Protein AF-A0A7J7MC96-F1 (afdb_monomer_lite)

Secondary structure (DSSP, 8-state):
--------------GGGS-EEEEEEEE----TTS-----SS-SSS-PEEEESSHHHHHHTSS--S--SEEEEEEEEEE--SEEEGGGGGGGTSS----SEEE-STTEEEES-GGGEEEEEEEEEE-

pLDDT: mean 70.13, std 19.98, range [29.16, 95.31]

Organism: NCBI:txid39325

Sequence (126 aa):
MVKIKAVKEDNVRCIADGNEMMRFHCVGPTVYDVGGECTFFPVKDSAICTFSGSGGAHESCGGGGGKGRRAMLVCRVIAGSVCKRVGLDSFLEGRVGFDSVSGENGELLVFYSRAVLPCFLIIYRL

Radius of gyration: 15.76 Å; chains: 1; bounding box: 38×38×42 Å

Foldseek 3Di:
DDDQDFDPDPPDLDVVVVQKDWWKAFQAPDPPPDDDDSPVDDDDFFWGKTFNDPVVNVVVRPDPPDWDKGKMFTWTASQAAEAEPVPVVVSVPDDDGGQWYQDPNRMITGRDPVRTGTDDMDIDTD

Structure (mmCIF, N/CA/C/O backbone):
data_AF-A0A7J7MC96-F1
#
_entry.id   AF-A0A7J7MC96-F1
#
loop_
_atom_site.group_PDB
_atom_site.id
_atom_site.type_symbol
_atom_site.label_atom_id
_atom_site.label_alt_id
_atom_site.label_comp_id
_atom_site.label_asym_id
_atom_site.label_entity_id
_atom_site.label_seq_id
_atom_site.pdbx_PDB_ins_code
_atom_site.Cartn_x
_atom_site.Cartn_y
_atom_site.Cartn_z
_atom_site.occupancy
_atom_site.B_iso_or_equiv
_atom_site.auth_seq_id
_atom_site.auth_comp_id
_atom_site.auth_asym_id
_atom_site.auth_atom_id
_atom_site.pdbx_PDB_model_num
ATOM 1 N N . MET A 1 1 ? 7.272 -10.470 22.699 1.00 29.16 1 MET A N 1
ATOM 2 C CA . MET A 1 1 ? 6.272 -10.683 21.629 1.00 29.16 1 MET A CA 1
ATOM 3 C C . MET A 1 1 ? 5.021 -9.894 22.006 1.00 29.16 1 MET A C 1
ATOM 5 O O . MET A 1 1 ? 4.249 -10.353 22.836 1.00 29.16 1 MET A O 1
ATOM 9 N N . VAL A 1 2 ? 4.898 -8.652 21.526 1.00 32.69 2 VAL A N 1
ATOM 10 C CA . VAL A 1 2 ? 3.803 -7.735 21.904 1.00 32.69 2 VAL A CA 1
ATOM 11 C C . VAL A 1 2 ? 2.570 -8.086 21.068 1.00 32.69 2 VAL A C 1
ATOM 13 O O . VAL A 1 2 ? 2.605 -7.994 19.844 1.00 32.69 2 VAL A O 1
ATOM 16 N N . LYS A 1 3 ? 1.495 -8.536 21.723 1.00 34.19 3 LYS A N 1
ATOM 17 C CA . LYS A 1 3 ? 0.216 -8.865 21.081 1.00 34.19 3 LYS A CA 1
ATOM 18 C C . LYS A 1 3 ? -0.644 -7.600 21.054 1.00 34.19 3 LYS A C 1
ATOM 20 O O . LYS A 1 3 ? -1.329 -7.288 22.021 1.00 34.19 3 LYS A O 1
ATOM 25 N N . ILE A 1 4 ? -0.567 -6.855 19.956 1.00 47.91 4 ILE A N 1
ATOM 26 C CA . ILE A 1 4 ? -1.461 -5.723 19.685 1.00 47.91 4 ILE A CA 1
ATOM 27 C C . ILE A 1 4 ? -2.835 -6.314 19.358 1.00 47.91 4 ILE A C 1
ATOM 29 O O . ILE A 1 4 ? -2.983 -7.061 18.393 1.00 47.91 4 ILE A O 1
ATOM 33 N N . LYS A 1 5 ? -3.829 -6.038 20.205 1.00 39.72 5 LYS A N 1
ATOM 34 C CA . LYS A 1 5 ? -5.203 -6.512 20.027 1.00 39.72 5 LYS A CA 1
ATOM 35 C C . LYS A 1 5 ? -5.980 -5.422 19.288 1.00 39.72 5 LYS A C 1
ATOM 37 O O . LYS A 1 5 ? -6.171 -4.342 19.835 1.00 39.72 5 LYS A O 1
ATOM 42 N N . ALA A 1 6 ? -6.399 -5.690 18.052 1.00 49.50 6 ALA A N 1
ATOM 43 C CA . ALA A 1 6 ? -7.288 -4.788 17.327 1.00 49.50 6 ALA A CA 1
ATOM 44 C C . ALA A 1 6 ? -8.645 -4.749 18.048 1.00 49.50 6 ALA A C 1
ATOM 46 O O . ALA A 1 6 ? -9.305 -5.781 18.198 1.00 49.50 6 ALA A O 1
ATOM 47 N N . VAL A 1 7 ? -9.039 -3.576 18.542 1.00 47.00 7 VAL A N 1
ATOM 48 C CA . VAL A 1 7 ? -10.382 -3.348 19.083 1.00 47.00 7 VAL A CA 1
ATOM 49 C C . VAL A 1 7 ? -11.309 -3.114 17.896 1.00 47.00 7 VAL A C 1
ATOM 51 O O . VAL A 1 7 ? -11.023 -2.291 17.030 1.00 47.00 7 VAL A O 1
ATOM 54 N N . LYS A 1 8 ? -12.393 -3.888 17.824 1.00 41.72 8 LYS 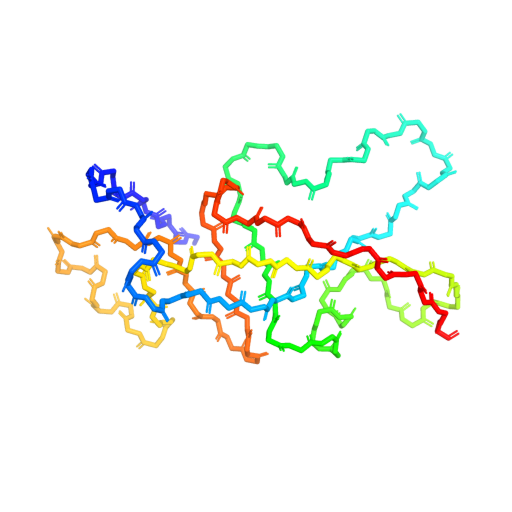A N 1
ATOM 55 C CA . LYS A 1 8 ? -13.417 -3.763 16.787 1.00 41.72 8 LYS A CA 1
ATOM 56 C C . LYS A 1 8 ? -14.354 -2.624 17.186 1.00 41.72 8 LYS A C 1
ATOM 58 O O . LYS A 1 8 ? -15.349 -2.854 17.861 1.00 41.72 8 LYS A O 1
ATOM 63 N N . GLU A 1 9 ? -13.973 -1.402 16.847 1.00 49.31 9 GLU A N 1
ATOM 64 C CA . GLU A 1 9 ? -14.856 -0.241 16.928 1.00 49.31 9 GLU A CA 1
ATOM 65 C C . GLU A 1 9 ? -15.555 -0.102 15.569 1.00 49.31 9 GLU A C 1
ATOM 67 O O . GLU A 1 9 ? -14.887 -0.122 14.534 1.00 49.31 9 GLU A O 1
ATOM 72 N N . ASP A 1 10 ? -16.890 -0.015 15.552 1.00 45.62 10 ASP A N 1
ATOM 73 C CA . ASP A 1 10 ? -17.731 0.036 14.339 1.00 45.62 10 ASP A CA 1
ATOM 74 C C . ASP A 1 10 ? -17.623 1.382 13.583 1.00 45.62 10 ASP A C 1
ATOM 76 O O . ASP A 1 10 ? -18.582 1.866 12.981 1.00 45.62 10 ASP A O 1
ATOM 80 N N . ASN A 1 11 ? -16.440 2.000 13.577 1.00 50.88 11 ASN A N 1
ATOM 81 C CA . ASN A 1 11 ? -16.136 3.114 12.693 1.00 50.88 11 ASN A CA 1
ATOM 82 C C . ASN A 1 11 ? -15.919 2.552 11.287 1.00 50.88 11 ASN A C 1
ATOM 84 O O . ASN A 1 11 ? -14.845 2.061 10.931 1.00 50.88 11 ASN A O 1
ATOM 88 N N . VAL A 1 12 ? -16.983 2.573 10.484 1.00 51.84 12 VAL A N 1
ATOM 89 C CA . VAL A 1 12 ? -16.905 2.261 9.057 1.00 51.84 12 VAL A CA 1
ATOM 90 C C . VAL A 1 12 ? -15.871 3.201 8.445 1.00 51.84 12 VAL A C 1
ATOM 92 O O . VAL A 1 12 ? -16.061 4.412 8.449 1.00 51.84 12 VAL A O 1
ATOM 95 N N . ARG A 1 13 ? -14.762 2.646 7.946 1.00 56.59 13 ARG A N 1
ATOM 96 C CA . ARG A 1 13 ? -13.703 3.417 7.288 1.00 56.59 13 ARG A CA 1
ATOM 97 C C . ARG A 1 1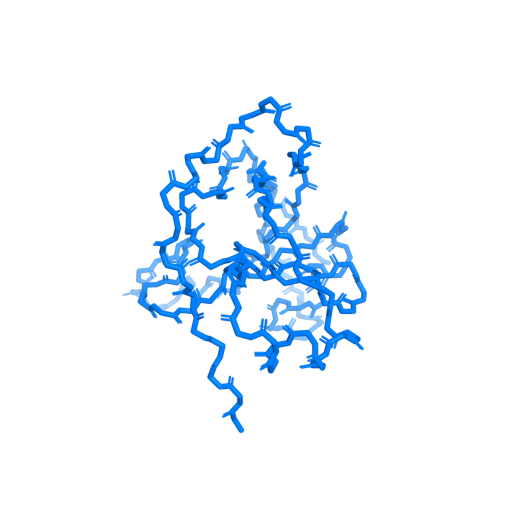3 ? -14.295 4.199 6.124 1.00 56.59 13 ARG A C 1
ATOM 99 O O . ARG A 1 13 ? -14.662 3.603 5.109 1.00 56.59 13 ARG A O 1
ATOM 106 N N . CYS A 1 14 ? -14.400 5.509 6.274 1.00 51.72 14 CYS A N 1
ATOM 107 C CA . CYS A 1 14 ? -14.961 6.370 5.251 1.00 51.72 14 CYS A CA 1
ATOM 108 C C . CYS A 1 14 ? -13.828 6.992 4.435 1.00 51.72 14 CYS A C 1
ATOM 110 O O . CYS A 1 14 ? -12.899 7.578 4.976 1.00 51.72 14 CYS A O 1
ATOM 112 N N . ILE A 1 15 ? -13.951 6.924 3.107 1.00 53.12 15 ILE A N 1
ATOM 113 C CA . ILE A 1 15 ? -13.082 7.616 2.131 1.00 53.12 15 ILE A CA 1
ATOM 114 C C . ILE A 1 15 ? -12.962 9.120 2.462 1.00 53.12 15 ILE A C 1
ATOM 116 O O . ILE A 1 15 ? -11.945 9.753 2.189 1.00 53.12 15 ILE A O 1
ATOM 120 N N . ALA A 1 16 ? -14.005 9.682 3.082 1.00 53.59 16 ALA A N 1
ATOM 121 C CA . ALA A 1 16 ? -14.090 11.079 3.495 1.00 53.59 16 ALA A CA 1
ATOM 122 C C . ALA A 1 16 ? -13.058 11.492 4.561 1.00 53.59 16 ALA A C 1
ATOM 124 O O . ALA A 1 16 ? -12.787 12.684 4.683 1.00 53.59 16 ALA A O 1
ATOM 125 N N . ASP A 1 17 ? -12.446 10.544 5.280 1.00 60.66 17 ASP A N 1
ATOM 126 C CA . ASP A 1 17 ? -11.456 10.845 6.324 1.00 60.66 17 ASP A CA 1
ATOM 127 C C . ASP A 1 17 ? -10.109 11.322 5.747 1.00 60.66 17 ASP A C 1
ATOM 129 O O . ASP A 1 17 ? -9.212 11.711 6.494 1.00 60.66 17 ASP A O 1
ATOM 133 N N . GLY A 1 18 ? -9.934 11.284 4.417 1.00 63.28 18 GLY A N 1
ATOM 134 C CA . GLY A 1 18 ? -8.744 11.808 3.736 1.00 63.28 18 GLY A CA 1
ATOM 135 C C . GLY A 1 18 ? -7.452 11.035 4.032 1.00 63.28 18 GLY A C 1
ATOM 136 O O . GLY A 1 18 ? -6.367 11.492 3.687 1.00 63.28 18 GLY A O 1
ATOM 137 N N . ASN A 1 19 ? -7.551 9.860 4.656 1.00 72.88 19 ASN A N 1
ATOM 138 C CA . ASN A 1 19 ? -6.425 9.011 5.054 1.00 72.88 19 ASN A CA 1
ATOM 139 C C . ASN A 1 19 ? -6.087 7.924 4.014 1.00 72.88 19 ASN A C 1
ATOM 141 O O . ASN A 1 19 ? -5.446 6.917 4.336 1.00 72.88 19 ASN A O 1
ATOM 145 N N . GLU A 1 20 ? -6.538 8.113 2.773 1.00 83.44 20 GLU A N 1
ATOM 146 C CA . GLU A 1 20 ? -6.203 7.235 1.662 1.00 83.44 20 GLU A CA 1
ATOM 147 C C . GLU A 1 20 ? -4.810 7.547 1.125 1.00 83.44 20 GLU A C 1
ATOM 149 O O . GLU A 1 20 ? -4.453 8.701 0.890 1.00 83.44 20 GLU A O 1
ATOM 154 N N . MET A 1 21 ? -4.020 6.507 0.878 1.00 88.88 21 MET A N 1
ATOM 155 C CA . MET A 1 21 ? -2.689 6.665 0.309 1.00 88.88 21 MET A CA 1
ATOM 156 C C . MET A 1 21 ? -2.339 5.557 -0.669 1.00 88.88 21 MET A C 1
ATOM 158 O O . MET A 1 21 ? -2.698 4.394 -0.487 1.00 88.88 21 MET A O 1
ATOM 162 N N . MET A 1 22 ? -1.584 5.926 -1.699 1.00 93.56 22 MET A N 1
ATOM 163 C CA . MET A 1 22 ? -0.965 4.969 -2.607 1.00 93.56 22 MET A CA 1
ATOM 164 C C . MET A 1 22 ? 0.271 4.378 -1.940 1.00 93.56 22 MET A C 1
ATOM 166 O O . MET A 1 22 ? 1.137 5.110 -1.461 1.00 93.56 22 MET A O 1
ATOM 170 N N . ARG A 1 23 ? 0.345 3.050 -1.882 1.00 94.75 23 ARG A N 1
ATOM 171 C CA . ARG A 1 23 ? 1.427 2.326 -1.217 1.00 94.75 23 ARG A CA 1
ATOM 172 C C . ARG A 1 23 ? 1.892 1.146 -2.038 1.00 94.75 23 ARG A C 1
ATOM 174 O O . ARG A 1 23 ? 1.149 0.587 -2.838 1.00 94.75 23 ARG A O 1
ATOM 181 N N . PHE A 1 24 ? 3.119 0.737 -1.780 1.00 94.56 24 PHE A N 1
ATOM 182 C CA . PHE A 1 24 ? 3.745 -0.406 -2.412 1.00 94.56 24 PHE A CA 1
ATOM 183 C C . PHE A 1 24 ? 3.662 -1.608 -1.480 1.00 94.56 24 PHE A C 1
ATOM 185 O O . PHE A 1 24 ? 4.076 -1.537 -0.324 1.00 94.56 24 PHE A O 1
ATOM 192 N N . HIS A 1 25 ? 3.128 -2.713 -1.976 1.00 91.06 25 HIS A N 1
ATOM 193 C CA . HIS A 1 25 ? 3.182 -4.004 -1.313 1.00 91.06 25 HIS A CA 1
ATOM 194 C C . HIS A 1 25 ? 4.060 -4.922 -2.147 1.00 91.06 25 HIS A C 1
ATOM 196 O O . HIS A 1 25 ? 3.783 -5.164 -3.326 1.00 91.06 25 HIS A O 1
ATOM 202 N N . CYS A 1 26 ? 5.146 -5.409 -1.557 1.00 85.75 26 CYS A N 1
ATOM 203 C CA . CYS A 1 26 ? 6.000 -6.316 -2.287 1.00 85.75 26 CYS A CA 1
ATOM 204 C C . CYS A 1 26 ? 5.399 -7.715 -2.321 1.00 85.75 26 CYS A C 1
ATOM 206 O O . CYS A 1 26 ? 5.073 -8.288 -1.284 1.00 85.75 26 CYS A O 1
ATOM 208 N N . VAL A 1 27 ? 5.279 -8.256 -3.529 1.00 79.44 27 VAL A N 1
ATOM 209 C CA . VAL A 1 27 ? 4.913 -9.650 -3.729 1.00 79.44 27 VAL A CA 1
ATOM 210 C C . VAL A 1 27 ? 6.223 -10.416 -3.597 1.00 79.44 27 VAL A C 1
ATOM 212 O O . VAL A 1 27 ? 7.106 -10.268 -4.443 1.00 79.44 27 VAL A O 1
ATOM 215 N N . GLY A 1 28 ? 6.392 -11.144 -2.488 1.00 65.00 28 GLY A N 1
ATOM 216 C CA . GLY A 1 28 ? 7.580 -11.969 -2.240 1.00 65.00 28 GLY A CA 1
ATOM 217 C C . GLY A 1 28 ? 7.886 -12.902 -3.420 1.00 65.00 28 GLY A C 1
ATOM 218 O O . GLY A 1 28 ? 7.029 -13.069 -4.292 1.00 65.00 28 GLY A O 1
ATOM 219 N N . PRO A 1 29 ? 9.090 -13.505 -3.487 1.00 51.09 29 PRO A N 1
ATOM 220 C CA . PRO A 1 29 ? 9.446 -14.393 -4.585 1.00 51.09 29 PRO A CA 1
ATOM 221 C C . PRO A 1 29 ? 8.363 -15.458 -4.736 1.00 51.09 29 PRO A C 1
ATOM 223 O O . PRO A 1 29 ? 8.200 -16.333 -3.889 1.00 51.09 29 PRO A O 1
ATOM 226 N N . THR A 1 30 ? 7.600 -15.358 -5.822 1.00 41.12 30 THR A N 1
ATOM 227 C CA . THR A 1 30 ? 6.751 -16.439 -6.287 1.00 41.12 30 THR A CA 1
ATOM 228 C C . THR A 1 30 ? 7.692 -17.609 -6.494 1.00 41.12 30 THR A C 1
ATOM 230 O O . THR A 1 30 ? 8.544 -17.562 -7.382 1.00 41.12 30 THR A O 1
ATOM 233 N N . VAL A 1 31 ? 7.589 -18.640 -5.660 1.00 35.84 31 VAL A N 1
ATOM 234 C CA . VAL A 1 31 ? 8.178 -19.936 -5.981 1.00 35.84 31 VAL A CA 1
ATOM 235 C C . VAL A 1 31 ? 7.342 -20.470 -7.139 1.00 35.84 31 VAL A C 1
ATOM 237 O O . VAL A 1 31 ? 6.430 -21.265 -6.958 1.00 35.84 31 VAL A O 1
ATOM 240 N N . TYR A 1 32 ? 7.631 -19.998 -8.351 1.00 38.94 32 TYR A N 1
ATOM 241 C CA . TYR A 1 32 ? 7.086 -20.524 -9.603 1.00 38.94 32 TYR A CA 1
ATOM 242 C C . TYR A 1 32 ? 7.601 -21.944 -9.904 1.00 38.94 32 TYR A C 1
ATOM 244 O O . TYR A 1 32 ? 7.567 -22.362 -11.053 1.00 38.94 32 TYR A O 1
ATOM 252 N N . ASP A 1 33 ? 8.064 -22.686 -8.890 1.00 36.44 33 ASP A N 1
ATOM 253 C CA . ASP A 1 33 ? 8.671 -24.006 -9.069 1.00 36.44 33 ASP A CA 1
ATOM 254 C C . ASP A 1 33 ? 8.145 -25.120 -8.153 1.00 36.44 33 ASP A C 1
ATOM 256 O O . ASP A 1 33 ? 8.536 -26.265 -8.317 1.00 36.44 33 ASP A O 1
ATOM 260 N N . VAL A 1 34 ? 7.204 -24.863 -7.239 1.00 35.16 34 VAL A N 1
ATOM 261 C CA . VAL A 1 34 ? 6.460 -25.947 -6.567 1.00 35.16 34 VAL A CA 1
ATOM 262 C C . VAL A 1 34 ? 5.078 -25.430 -6.191 1.00 35.16 34 VAL A C 1
ATOM 264 O O . VAL A 1 34 ? 4.940 -24.784 -5.163 1.00 35.16 34 VAL A O 1
ATOM 267 N N . GLY A 1 35 ? 4.085 -25.699 -7.047 1.00 36.88 35 GLY A N 1
ATOM 268 C CA . GLY A 1 35 ? 2.639 -25.816 -6.768 1.00 36.88 35 GLY A CA 1
ATOM 269 C C . GLY A 1 35 ? 2.036 -25.126 -5.533 1.00 36.88 35 GLY A C 1
ATOM 270 O O . GLY A 1 35 ? 1.228 -25.745 -4.846 1.00 36.88 35 GLY A O 1
ATOM 271 N N . GLY A 1 36 ? 2.415 -23.883 -5.237 1.00 31.75 36 GLY A N 1
ATOM 272 C CA . GLY A 1 36 ? 2.025 -23.160 -4.031 1.00 31.75 36 GLY A CA 1
ATOM 273 C C . GLY A 1 36 ? 1.118 -21.991 -4.374 1.00 31.75 36 GLY A C 1
ATOM 274 O O . GLY A 1 36 ? 1.467 -21.138 -5.186 1.00 31.75 36 GLY A O 1
ATOM 275 N N . GLU A 1 37 ? -0.057 -21.970 -3.760 1.00 35.56 37 GLU A N 1
ATOM 276 C CA . GLU A 1 37 ? -1.064 -20.922 -3.875 1.00 35.56 37 GLU A CA 1
ATOM 277 C C . GLU A 1 37 ? -0.440 -19.536 -3.626 1.00 35.56 37 GLU A C 1
ATOM 279 O O . GLU A 1 37 ? 0.061 -19.244 -2.539 1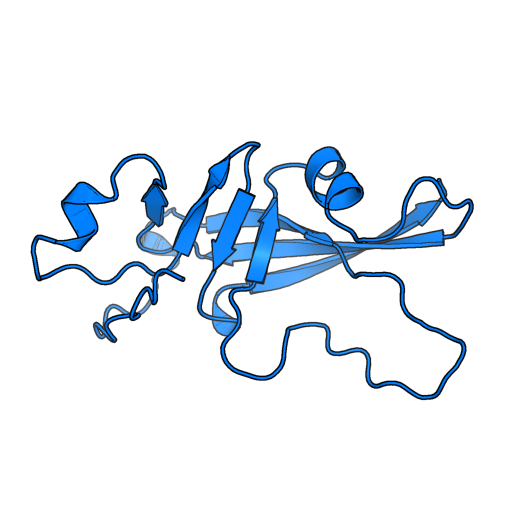.00 35.56 37 GLU A O 1
ATOM 284 N N . CYS A 1 38 ? -0.438 -18.678 -4.652 1.00 41.69 38 CYS A N 1
ATOM 285 C CA . CYS A 1 38 ? -0.019 -17.283 -4.545 1.00 41.69 38 CYS A CA 1
ATOM 286 C C . CYS A 1 38 ? -1.023 -16.538 -3.660 1.00 41.69 38 CYS A C 1
ATOM 288 O O . CYS A 1 38 ? -1.951 -15.904 -4.163 1.00 41.69 38 CYS A O 1
ATOM 290 N N . THR A 1 39 ? -0.888 -16.608 -2.339 1.00 39.38 39 THR A N 1
ATOM 291 C CA . THR A 1 39 ? -1.746 -15.815 -1.463 1.00 39.38 39 THR A CA 1
ATOM 292 C C . THR A 1 39 ? -1.263 -14.368 -1.531 1.00 39.38 39 THR A C 1
ATOM 294 O O . THR A 1 39 ? -0.354 -13.967 -0.809 1.00 39.38 39 THR A O 1
ATOM 297 N N . PHE A 1 40 ? -1.862 -13.586 -2.438 1.00 50.75 40 PHE A N 1
ATOM 298 C CA . PHE A 1 40 ? -1.634 -12.143 -2.627 1.00 50.75 40 PHE A CA 1
ATOM 299 C C . PHE A 1 40 ? -1.799 -11.325 -1.336 1.00 50.75 40 PHE A C 1
ATOM 301 O O . PHE A 1 40 ? -1.356 -10.184 -1.263 1.00 50.75 40 PHE A O 1
ATOM 308 N N . PHE A 1 41 ? -2.424 -11.922 -0.321 1.00 49.22 41 PHE A N 1
ATOM 309 C CA . PHE A 1 41 ? -2.539 -11.419 1.034 1.00 49.22 41 PHE A CA 1
ATOM 310 C C . PHE A 1 41 ? -2.384 -12.592 2.002 1.00 49.22 41 PHE A C 1
ATOM 312 O O . PHE A 1 41 ? -2.885 -13.679 1.704 1.00 49.22 41 PHE A O 1
ATOM 319 N N . PRO A 1 42 ? -1.718 -12.406 3.152 1.00 48.06 42 PRO A N 1
ATOM 320 C CA . PRO A 1 42 ? -1.553 -13.483 4.108 1.00 48.06 42 PRO A CA 1
ATOM 321 C C . PRO A 1 42 ? -2.915 -13.989 4.588 1.00 48.06 42 PRO A C 1
ATOM 323 O O . PRO A 1 42 ? -3.774 -13.228 5.040 1.00 48.06 42 PRO A O 1
ATOM 326 N N . VAL A 1 43 ? -3.105 -15.300 4.494 1.00 45.38 43 VAL A N 1
ATOM 327 C CA . VAL A 1 43 ? -4.250 -15.978 5.089 1.00 45.38 43 VAL A CA 1
ATOM 328 C C . VAL A 1 43 ? -3.970 -16.127 6.587 1.00 45.38 43 VAL A C 1
ATOM 330 O O . VAL A 1 43 ? -3.066 -16.856 6.984 1.00 45.38 43 VAL A O 1
ATOM 333 N N . LYS A 1 44 ? -4.811 -15.460 7.390 1.00 46.81 44 LYS A N 1
ATOM 334 C CA . LYS A 1 44 ? -4.990 -15.596 8.850 1.00 46.81 44 LYS A CA 1
ATOM 335 C C . LYS A 1 44 ? -3.977 -14.838 9.740 1.00 46.81 44 LYS A C 1
ATOM 337 O O . LYS A 1 44 ? -2.812 -15.194 9.857 1.00 46.81 44 LYS A O 1
ATOM 342 N N . ASP A 1 45 ? -4.495 -13.805 10.411 1.00 53.47 45 ASP A N 1
ATOM 343 C CA . ASP A 1 45 ? -3.949 -13.071 11.571 1.00 53.47 45 ASP A CA 1
ATOM 344 C C . ASP A 1 45 ? -2.616 -12.305 11.440 1.00 53.47 45 ASP A C 1
ATOM 346 O O . ASP A 1 45 ? -2.084 -11.851 12.457 1.00 53.47 45 ASP A O 1
ATOM 350 N N . SER A 1 46 ? -2.085 -12.071 10.235 1.00 64.06 46 SER A N 1
ATOM 351 C CA . SER A 1 46 ? -0.915 -11.196 10.054 1.00 64.06 46 SER A CA 1
ATOM 352 C C . SER A 1 46 ? -1.251 -9.887 9.333 1.00 64.06 46 SER A C 1
ATOM 354 O O . SER A 1 46 ? -2.071 -9.833 8.417 1.00 64.06 46 SER A O 1
ATOM 356 N N . ALA A 1 47 ? -0.635 -8.797 9.799 1.00 78.56 47 ALA A N 1
ATOM 357 C CA . ALA A 1 47 ? -0.809 -7.474 9.216 1.00 78.56 47 ALA A CA 1
ATOM 358 C C . ALA A 1 47 ? -0.154 -7.397 7.829 1.00 78.56 47 ALA A C 1
ATOM 360 O O . ALA A 1 47 ? 0.922 -7.951 7.601 1.00 78.56 47 ALA A O 1
ATOM 361 N N . ILE A 1 48 ? -0.771 -6.652 6.916 1.00 86.38 48 ILE A N 1
ATOM 362 C CA . ILE A 1 48 ? -0.221 -6.393 5.587 1.00 86.38 48 ILE A CA 1
ATOM 363 C C . ILE A 1 48 ? 0.777 -5.248 5.703 1.00 86.38 48 ILE A C 1
ATOM 365 O O . ILE A 1 48 ? 0.399 -4.122 6.031 1.00 86.38 48 ILE A O 1
ATOM 369 N N . CYS A 1 49 ? 2.048 -5.527 5.420 1.00 88.44 49 CYS A N 1
ATOM 370 C CA . CYS A 1 49 ? 3.075 -4.495 5.348 1.00 88.44 49 CYS A CA 1
ATOM 371 C C . CYS A 1 49 ? 3.058 -3.811 3.980 1.00 88.44 49 CYS A C 1
ATOM 373 O O . CYS A 1 49 ? 3.047 -4.463 2.933 1.00 88.44 49 CYS A O 1
ATOM 375 N N . THR A 1 50 ? 3.050 -2.485 3.996 1.00 92.12 50 THR A N 1
ATOM 376 C CA . THR A 1 50 ? 3.037 -1.634 2.807 1.00 92.12 50 THR A CA 1
ATOM 377 C C . THR A 1 50 ? 3.997 -0.466 3.000 1.00 92.12 50 THR A C 1
ATOM 379 O O . THR A 1 50 ? 4.217 -0.027 4.128 1.00 92.12 50 THR A O 1
ATOM 382 N N . PHE A 1 51 ? 4.527 0.095 1.919 1.00 93.69 51 PHE A N 1
ATOM 383 C CA . PHE A 1 51 ? 5.583 1.109 1.961 1.00 93.69 51 PHE A CA 1
ATOM 384 C C . PHE A 1 51 ? 5.189 2.357 1.182 1.00 93.69 51 PHE A C 1
ATOM 386 O O . PHE A 1 51 ? 4.492 2.274 0.171 1.00 93.69 51 PHE A O 1
ATOM 393 N N . SER A 1 52 ? 5.676 3.514 1.625 1.00 93.88 52 SER A N 1
ATOM 394 C CA . SER A 1 52 ? 5.482 4.781 0.908 1.00 93.88 52 SER A CA 1
ATOM 395 C C . SER A 1 52 ? 6.291 4.861 -0.397 1.00 93.88 52 SER A C 1
ATOM 397 O O . SER A 1 52 ? 5.974 5.674 -1.258 1.00 93.88 52 SER A O 1
ATOM 399 N N . GLY A 1 53 ? 7.316 4.018 -0.565 1.00 92.69 53 GLY A N 1
ATOM 400 C CA . GLY A 1 53 ? 8.162 3.982 -1.758 1.00 92.69 53 GLY A CA 1
ATOM 401 C C . GLY A 1 53 ? 8.526 2.563 -2.192 1.00 92.69 53 GLY A C 1
ATOM 402 O O . GLY A 1 53 ? 8.576 1.640 -1.378 1.00 92.69 53 GLY A O 1
ATOM 403 N N . SER A 1 54 ? 8.806 2.402 -3.485 1.00 91.44 54 SER A N 1
ATOM 404 C CA . SER A 1 54 ? 9.170 1.116 -4.087 1.00 91.44 54 SER A CA 1
ATOM 405 C C . SER A 1 54 ? 10.538 0.602 -3.633 1.00 91.44 54 SER A C 1
ATOM 407 O O . SER A 1 54 ? 10.699 -0.604 -3.517 1.00 91.44 54 SER A O 1
ATOM 409 N N . GLY A 1 55 ? 11.504 1.480 -3.330 1.00 90.25 55 GLY A N 1
ATOM 410 C CA . GLY A 1 55 ? 12.825 1.082 -2.816 1.00 90.25 55 GLY A CA 1
ATOM 411 C C . GLY A 1 55 ? 12.728 0.324 -1.489 1.00 90.25 55 GLY A C 1
ATOM 412 O O . GLY A 1 55 ? 13.164 -0.819 -1.400 1.00 90.25 55 GLY A O 1
ATOM 413 N N . GLY A 1 56 ? 12.031 0.899 -0.503 1.00 88.44 56 GLY A N 1
ATOM 414 C CA . GLY A 1 56 ? 11.793 0.232 0.783 1.00 88.44 56 GLY A CA 1
ATOM 415 C C . GLY A 1 56 ? 10.979 -1.061 0.645 1.00 88.44 56 GLY A C 1
ATOM 416 O O . GLY A 1 56 ? 11.326 -2.076 1.243 1.00 88.44 56 GLY A O 1
ATOM 417 N N . ALA A 1 57 ? 9.951 -1.069 -0.216 1.00 89.62 57 ALA A N 1
ATOM 418 C CA . ALA A 1 57 ? 9.205 -2.296 -0.515 1.00 89.62 57 ALA A CA 1
ATOM 419 C C . ALA A 1 57 ? 10.073 -3.368 -1.191 1.00 89.62 57 ALA A C 1
ATOM 421 O O . ALA A 1 57 ? 9.888 -4.560 -0.965 1.00 89.62 57 ALA A O 1
ATOM 422 N N . HIS A 1 58 ? 11.002 -2.962 -2.052 1.00 87.94 58 HIS A N 1
ATOM 423 C CA . HIS A 1 58 ? 11.916 -3.872 -2.721 1.00 87.94 58 HIS A CA 1
ATOM 424 C C . HIS A 1 58 ? 12.860 -4.545 -1.715 1.00 87.94 58 HIS A C 1
ATOM 426 O O . HIS A 1 58 ? 12.996 -5.771 -1.718 1.00 87.94 58 HIS A O 1
ATOM 432 N N . GLU A 1 59 ? 13.463 -3.749 -0.833 1.00 85.44 59 GLU A N 1
ATOM 433 C CA . GLU A 1 59 ? 14.385 -4.208 0.209 1.00 85.44 59 GLU A CA 1
ATOM 434 C C . GLU A 1 59 ? 13.714 -5.176 1.194 1.00 85.44 59 GLU A C 1
ATOM 436 O O . GLU A 1 59 ? 14.322 -6.168 1.597 1.00 85.44 59 GLU A O 1
ATOM 441 N N . SER A 1 60 ? 12.433 -4.960 1.520 1.00 79.81 60 SER A N 1
ATOM 442 C CA . SER A 1 60 ? 11.686 -5.819 2.448 1.00 79.81 60 SER A CA 1
ATOM 443 C C . SER A 1 60 ? 11.330 -7.198 1.882 1.00 79.81 60 SER A C 1
ATOM 445 O O . SER A 1 60 ? 10.831 -8.060 2.602 1.00 79.81 60 SER A O 1
ATOM 447 N N . CYS A 1 61 ? 11.511 -7.414 0.581 1.00 75.19 61 CYS A N 1
ATOM 448 C CA . CYS A 1 61 ? 10.876 -8.497 -0.161 1.00 75.19 61 CYS A CA 1
ATOM 449 C C . CYS A 1 61 ? 11.582 -9.858 -0.077 1.00 75.19 61 CYS A C 1
ATOM 451 O O . CYS A 1 61 ? 11.454 -10.663 -0.996 1.00 75.19 61 CYS A O 1
ATOM 453 N N . GLY A 1 62 ? 12.337 -10.112 0.998 1.00 66.62 62 GLY A N 1
ATOM 454 C CA . GLY A 1 62 ? 12.888 -11.429 1.333 1.00 66.62 62 GLY A CA 1
ATOM 455 C C . GLY A 1 62 ? 13.512 -12.156 0.140 1.00 66.62 62 GLY A C 1
ATOM 456 O O . GLY A 1 62 ? 12.959 -13.120 -0.375 1.00 66.62 62 GLY A O 1
ATOM 457 N N . GLY A 1 63 ? 14.652 -11.670 -0.340 1.00 61.38 63 GLY A N 1
ATOM 458 C CA . GLY A 1 63 ? 15.341 -12.259 -1.486 1.00 61.38 63 GLY A CA 1
ATOM 459 C C . GLY A 1 63 ? 16.506 -11.375 -1.874 1.00 61.38 63 GLY A C 1
ATOM 460 O O . GLY A 1 63 ? 16.361 -10.506 -2.732 1.00 61.38 63 GLY A O 1
ATOM 461 N N . GLY A 1 64 ? 17.632 -11.534 -1.180 1.00 57.09 64 GLY A N 1
ATOM 462 C CA . GLY A 1 64 ? 18.803 -10.678 -1.346 1.00 57.09 64 GLY A CA 1
ATOM 463 C C . GLY A 1 64 ? 19.315 -10.698 -2.780 1.00 57.09 64 GLY A C 1
ATOM 464 O O . GLY A 1 64 ? 19.484 -11.780 -3.329 1.00 57.09 64 GLY A O 1
ATOM 465 N N . GLY A 1 65 ? 19.507 -9.513 -3.376 1.00 58.28 65 GLY A N 1
ATOM 466 C CA . GLY A 1 65 ? 20.328 -9.224 -4.569 1.00 58.28 65 GLY A CA 1
ATOM 467 C C . GLY A 1 65 ? 20.169 -10.106 -5.817 1.00 58.28 65 GLY A C 1
ATOM 468 O O . GLY A 1 65 ? 20.951 -9.980 -6.757 1.00 58.28 65 GLY A O 1
ATOM 469 N N . GLY A 1 66 ? 19.215 -11.036 -5.831 1.00 63.16 66 GLY A N 1
ATOM 470 C CA . GLY A 1 66 ? 19.132 -12.088 -6.827 1.00 63.16 66 GLY A CA 1
ATOM 471 C C . GLY A 1 66 ? 18.645 -11.519 -8.145 1.00 63.16 66 GLY A C 1
ATOM 472 O O . GLY A 1 66 ? 17.562 -10.929 -8.198 1.00 63.16 66 GLY A O 1
ATOM 473 N N . LYS A 1 67 ? 19.441 -11.716 -9.198 1.00 68.25 67 LYS A N 1
ATOM 474 C CA . LYS A 1 67 ? 19.072 -11.418 -10.585 1.00 68.25 67 LYS A CA 1
ATOM 475 C C . LYS A 1 67 ? 17.753 -12.118 -10.916 1.00 68.25 67 LYS A C 1
ATOM 477 O O . LYS A 1 67 ? 17.615 -13.314 -10.681 1.00 68.25 67 LYS A O 1
ATOM 482 N N . GLY A 1 68 ? 16.792 -11.392 -11.480 1.00 79.50 68 GLY A N 1
ATOM 483 C CA . GLY A 1 68 ? 15.496 -11.967 -11.831 1.00 79.50 68 GLY A CA 1
ATOM 484 C C . GLY A 1 68 ? 14.431 -10.926 -12.153 1.00 79.50 68 GLY A C 1
ATOM 485 O O . GLY A 1 68 ? 14.665 -9.720 -12.062 1.00 79.50 68 GLY A O 1
ATOM 486 N N . ARG A 1 69 ? 13.252 -11.416 -12.546 1.00 82.94 69 ARG A N 1
ATOM 487 C CA . ARG A 1 69 ? 12.028 -10.612 -12.627 1.00 82.94 69 ARG A CA 1
ATOM 488 C C . ARG A 1 69 ? 11.313 -10.665 -11.281 1.00 82.94 69 ARG A C 1
ATOM 490 O O . ARG A 1 69 ? 11.244 -11.722 -10.666 1.00 82.94 69 ARG A O 1
ATOM 497 N N . ARG A 1 70 ? 10.793 -9.529 -10.837 1.00 83.81 70 ARG A N 1
ATOM 498 C CA . ARG A 1 70 ? 10.051 -9.362 -9.587 1.00 83.81 70 ARG A CA 1
ATOM 499 C C . ARG A 1 70 ? 8.718 -8.695 -9.857 1.00 83.81 70 ARG A C 1
ATOM 501 O O . ARG A 1 70 ? 8.550 -8.044 -10.888 1.00 83.81 70 ARG A O 1
ATOM 508 N N . ALA A 1 71 ? 7.801 -8.847 -8.911 1.00 87.25 71 ALA A N 1
ATOM 509 C CA . ALA A 1 71 ? 6.494 -8.222 -8.946 1.00 87.25 71 ALA A CA 1
ATOM 510 C C . ALA A 1 71 ? 6.258 -7.371 -7.690 1.00 87.25 71 ALA A C 1
ATOM 512 O O . ALA A 1 71 ? 6.725 -7.695 -6.600 1.00 87.25 71 ALA A O 1
ATOM 513 N N . MET A 1 72 ? 5.535 -6.269 -7.839 1.00 90.69 72 MET A N 1
ATOM 514 C CA . MET A 1 72 ? 5.108 -5.407 -6.740 1.00 90.69 72 MET A CA 1
ATOM 515 C C . MET A 1 72 ? 3.695 -4.913 -7.020 1.00 90.69 72 MET A C 1
ATOM 517 O O . MET A 1 72 ? 3.379 -4.547 -8.152 1.00 90.69 72 MET A O 1
ATOM 521 N N . LEU A 1 73 ? 2.850 -4.895 -5.997 1.00 93.50 73 LEU A N 1
ATOM 522 C CA . LEU A 1 73 ? 1.535 -4.282 -6.078 1.00 93.50 73 LEU A CA 1
ATOM 523 C C . LEU A 1 73 ? 1.628 -2.817 -5.669 1.00 93.50 73 LEU A C 1
ATOM 525 O O . LEU A 1 73 ? 2.202 -2.481 -4.634 1.00 93.50 73 LEU A O 1
ATOM 529 N N . VAL A 1 74 ? 1.014 -1.954 -6.467 1.00 95.31 74 VAL A N 1
ATOM 530 C CA . VAL A 1 74 ? 0.617 -0.622 -6.026 1.00 95.31 74 VAL A CA 1
ATOM 531 C C . VAL A 1 74 ? -0.818 -0.729 -5.544 1.00 95.31 74 VAL A C 1
ATOM 533 O O . VAL A 1 74 ? -1.710 -1.102 -6.310 1.00 95.31 74 VAL A O 1
ATOM 536 N N . CYS A 1 75 ? -1.031 -0.409 -4.277 1.00 94.06 75 CYS A N 1
ATOM 537 C CA . CYS A 1 75 ? -2.318 -0.490 -3.616 1.00 94.06 75 CYS A CA 1
ATOM 538 C C . CYS A 1 75 ? -2.782 0.899 -3.189 1.00 94.06 75 CYS A C 1
ATOM 540 O O . CYS A 1 75 ? -1.998 1.691 -2.667 1.00 94.06 75 CYS A O 1
ATOM 542 N N . ARG A 1 76 ? -4.078 1.156 -3.323 1.00 93.75 76 ARG A N 1
ATOM 543 C CA . ARG A 1 76 ? -4.769 2.210 -2.587 1.00 93.75 76 ARG A CA 1
ATOM 544 C C . ARG A 1 76 ? -5.090 1.673 -1.195 1.00 93.75 76 ARG A C 1
ATOM 546 O O . ARG A 1 76 ? -5.779 0.665 -1.062 1.00 93.75 76 ARG A O 1
ATOM 553 N N . VAL A 1 77 ? -4.561 2.316 -0.163 1.00 92.06 77 VAL A N 1
ATOM 554 C CA . VAL A 1 77 ? -4.689 1.884 1.231 1.00 92.06 77 VAL A CA 1
ATOM 555 C C . VAL A 1 77 ? -5.491 2.904 2.019 1.00 92.06 77 VAL A C 1
ATOM 557 O O . VAL A 1 77 ? -5.130 4.076 2.044 1.00 92.06 77 VAL A O 1
ATOM 560 N N . ILE A 1 78 ? -6.544 2.443 2.692 1.00 90.56 78 ILE A N 1
ATOM 561 C CA . ILE A 1 78 ? -7.350 3.238 3.623 1.00 90.56 78 ILE A CA 1
ATOM 562 C C . ILE A 1 78 ? -6.754 3.043 5.019 1.00 90.56 78 ILE A C 1
ATOM 564 O O . ILE A 1 78 ? -7.012 2.033 5.676 1.00 90.56 78 ILE A O 1
ATOM 568 N N . ALA A 1 79 ? -5.889 3.962 5.451 1.00 86.31 79 ALA A N 1
ATOM 569 C CA . ALA A 1 79 ? -5.055 3.748 6.635 1.00 86.31 79 ALA A CA 1
ATOM 570 C C . ALA A 1 79 ? -5.850 3.717 7.952 1.00 86.31 79 ALA A C 1
ATOM 572 O O . ALA A 1 79 ? -5.410 3.082 8.915 1.00 86.31 79 ALA A O 1
ATOM 573 N N . GLY A 1 80 ? -7.016 4.367 7.988 1.00 84.62 80 GLY A N 1
ATOM 574 C CA . GLY A 1 80 ? -7.815 4.488 9.203 1.00 84.62 80 GLY A CA 1
ATOM 575 C C . GLY A 1 80 ? -7.079 5.265 10.296 1.00 84.62 80 GLY A C 1
ATOM 576 O O . GLY A 1 80 ? -6.279 6.164 10.017 1.00 84.62 80 GLY A O 1
ATOM 577 N N . SER A 1 81 ? -7.328 4.896 11.551 1.00 82.94 81 SER A N 1
ATOM 578 C CA . SER A 1 81 ? -6.562 5.368 12.707 1.00 82.94 81 SER A CA 1
ATOM 579 C C . SER A 1 81 ? -5.162 4.735 12.732 1.00 82.94 81 SER A C 1
ATOM 581 O O . SER A 1 81 ? -5.006 3.518 12.867 1.00 82.94 81 SER A O 1
ATOM 583 N N . VAL A 1 82 ? -4.121 5.566 12.616 1.00 81.19 82 VAL A N 1
ATOM 584 C CA . VAL A 1 82 ? -2.721 5.111 12.553 1.00 81.19 82 VAL A CA 1
ATOM 585 C C . VAL A 1 82 ? -2.017 5.304 13.896 1.00 81.19 82 VAL A C 1
ATOM 587 O O . VAL A 1 82 ? -1.896 6.428 14.382 1.00 81.19 82 VAL A O 1
ATOM 590 N N . CYS A 1 83 ? -1.464 4.232 14.464 1.00 80.25 83 CYS A N 1
ATOM 591 C CA . CYS A 1 83 ? -0.554 4.313 15.610 1.00 80.25 83 CYS A CA 1
ATOM 592 C C . CYS A 1 83 ? 0.887 4.549 15.138 1.00 80.25 83 CYS A C 1
ATOM 594 O O . CYS A 1 83 ? 1.350 3.877 14.217 1.00 80.25 83 CYS A O 1
ATOM 596 N N . LYS A 1 84 ? 1.648 5.439 15.783 1.00 78.69 84 LYS A N 1
ATOM 597 C CA . LYS A 1 84 ? 3.102 5.539 15.561 1.00 78.69 84 LYS A CA 1
ATOM 598 C C . LYS A 1 84 ? 3.829 4.618 16.544 1.00 78.69 84 LYS A C 1
ATOM 600 O O . LYS A 1 84 ? 3.595 4.725 17.744 1.00 78.69 84 LYS A O 1
ATOM 605 N N . ARG A 1 85 ? 4.763 3.776 16.064 1.00 63.50 85 ARG A N 1
ATOM 606 C CA . ARG A 1 85 ? 5.565 2.859 16.916 1.00 63.50 85 ARG A CA 1
ATOM 607 C C . ARG A 1 85 ? 6.261 3.544 18.111 1.00 63.50 85 ARG A C 1
ATOM 609 O O . ARG A 1 85 ? 6.508 2.884 19.111 1.00 63.50 85 ARG A O 1
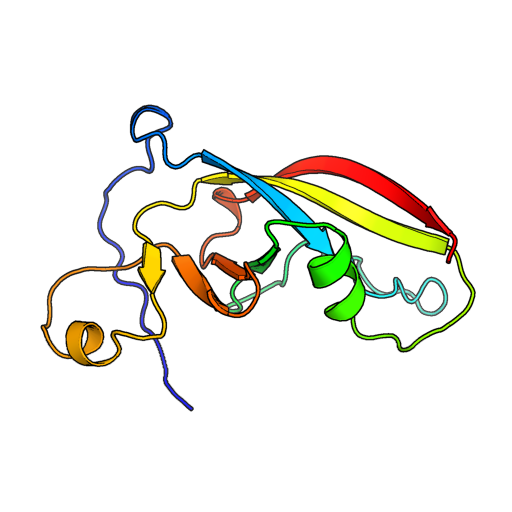ATOM 616 N N . VAL A 1 86 ? 6.536 4.849 18.029 1.00 54.12 86 VAL A N 1
ATOM 617 C CA . VAL A 1 86 ? 7.211 5.656 19.071 1.00 54.12 86 VAL A CA 1
ATOM 618 C C . VAL A 1 86 ? 6.324 5.928 20.306 1.00 54.12 86 VAL A C 1
ATOM 620 O O . VAL A 1 86 ? 6.819 6.398 21.320 1.00 54.12 86 VAL A O 1
ATOM 623 N N . GLY A 1 87 ? 5.026 5.612 20.262 1.00 51.28 87 GLY A N 1
ATOM 624 C CA . GLY A 1 87 ? 4.071 5.897 21.340 1.00 51.28 87 GLY A CA 1
ATOM 625 C C . GLY A 1 87 ? 3.503 4.656 22.024 1.00 51.28 87 GLY A C 1
ATOM 626 O O . GLY A 1 87 ? 2.295 4.615 22.244 1.00 51.28 87 GLY A O 1
ATOM 627 N N . LEU A 1 88 ? 4.318 3.640 22.342 1.00 52.59 88 LEU A N 1
ATOM 628 C CA . LEU A 1 88 ? 3.850 2.421 23.032 1.00 52.59 88 LEU A CA 1
ATOM 629 C C . LEU A 1 88 ? 3.128 2.723 24.368 1.00 52.59 88 LEU A C 1
ATOM 631 O O . LEU A 1 88 ? 2.294 1.930 24.797 1.00 52.59 88 LEU A O 1
ATOM 635 N N . ASP A 1 89 ? 3.367 3.897 24.961 1.00 49.34 89 ASP A N 1
ATOM 636 C CA . ASP A 1 89 ? 2.650 4.393 26.145 1.00 49.34 89 ASP A CA 1
ATOM 637 C C . ASP A 1 89 ? 1.149 4.637 25.893 1.00 49.34 89 ASP A C 1
ATOM 639 O O . ASP A 1 89 ? 0.328 4.401 26.775 1.00 49.34 89 ASP A O 1
ATOM 643 N N . SER A 1 90 ? 0.748 4.990 24.665 1.00 48.41 90 SER A N 1
ATOM 644 C CA . SER A 1 90 ? -0.672 5.150 24.289 1.00 48.41 90 SER A CA 1
ATOM 645 C C . SER A 1 90 ? -1.429 3.821 24.164 1.00 48.41 90 SER A C 1
ATOM 647 O O . SER A 1 90 ? -2.656 3.802 24.104 1.00 48.41 90 SER A O 1
ATOM 649 N N . PHE A 1 91 ? -0.711 2.690 24.161 1.00 49.50 91 PHE A N 1
ATOM 650 C CA . PHE A 1 91 ? -1.302 1.351 24.141 1.00 49.50 91 PHE A CA 1
ATOM 651 C C . PHE A 1 91 ? -1.817 0.917 25.524 1.00 49.50 91 PHE A C 1
ATOM 653 O O . PHE A 1 91 ? -2.648 0.012 25.621 1.00 49.50 91 PHE A O 1
ATOM 660 N N . LEU A 1 92 ? -1.320 1.554 26.591 1.00 50.97 92 LEU A N 1
ATOM 661 C CA . LEU A 1 92 ? -1.686 1.262 27.978 1.00 50.97 92 LEU A CA 1
ATOM 662 C C . LEU A 1 92 ? -2.892 2.090 28.460 1.00 50.97 92 LEU A C 1
ATOM 664 O O . LEU A 1 92 ? -3.592 1.658 29.373 1.00 50.97 92 LEU A O 1
ATOM 668 N N . GLU A 1 93 ? -3.220 3.199 27.788 1.00 47.19 93 GLU A N 1
ATOM 669 C CA . GLU A 1 93 ? -4.423 4.012 28.035 1.00 47.19 93 GLU A CA 1
ATOM 670 C C . GLU A 1 93 ? -5.647 3.533 27.220 1.00 47.19 93 GLU A C 1
ATOM 672 O O . GLU A 1 93 ? -6.330 4.273 26.521 1.00 47.19 93 GLU A O 1
ATOM 677 N N . GLY A 1 94 ? -5.946 2.240 27.317 1.00 51.03 94 GLY A N 1
ATOM 678 C CA . GLY A 1 94 ? -7.299 1.740 27.581 1.00 51.03 94 GLY A CA 1
ATOM 679 C C . GLY A 1 94 ? -8.519 2.070 26.700 1.00 51.03 94 GLY A C 1
ATOM 680 O O . GLY A 1 94 ? -9.597 1.651 27.125 1.00 51.03 94 GLY A O 1
ATOM 681 N N . ARG A 1 95 ? -8.473 2.752 25.539 1.00 50.78 95 ARG A N 1
ATOM 682 C CA . ARG A 1 95 ? -9.746 2.998 24.805 1.00 50.78 95 ARG A CA 1
ATOM 683 C C . ARG A 1 95 ? -9.770 3.207 23.289 1.00 50.78 95 ARG A C 1
ATOM 685 O O . ARG A 1 95 ? -10.876 3.338 22.782 1.00 50.78 95 ARG A O 1
ATOM 692 N N . VAL A 1 96 ? -8.655 3.207 22.554 1.00 55.91 96 VAL A N 1
ATOM 693 C CA . VAL A 1 96 ? -8.692 3.483 21.098 1.00 55.91 96 VAL A CA 1
ATOM 694 C C . VAL A 1 96 ? -8.078 2.337 20.295 1.00 55.91 96 VAL A C 1
ATOM 696 O O . VAL A 1 96 ? -6.908 1.997 20.462 1.00 55.91 96 VAL A O 1
ATOM 699 N N . GLY A 1 97 ? -8.882 1.723 19.422 1.00 69.69 97 GLY A N 1
ATOM 700 C CA . GLY A 1 97 ? -8.415 0.738 18.449 1.00 69.69 97 GLY A CA 1
ATOM 701 C C . GLY A 1 97 ? -7.708 1.409 17.271 1.00 69.69 97 GLY A C 1
ATOM 702 O O . GLY A 1 97 ? -8.202 2.391 16.715 1.00 69.69 97 GLY A O 1
ATOM 703 N N . PHE A 1 98 ? -6.560 0.867 16.864 1.00 77.00 98 PHE A N 1
ATOM 704 C CA . PHE A 1 98 ? -5.859 1.311 15.660 1.00 77.00 98 PHE A CA 1
ATOM 705 C C . PHE A 1 98 ? -6.125 0.370 14.488 1.00 77.00 98 PHE A C 1
ATOM 707 O O . PHE A 1 98 ? -6.054 -0.853 14.622 1.00 77.00 98 PHE A O 1
ATOM 714 N N . ASP A 1 99 ? -6.373 0.957 13.325 1.00 80.31 99 ASP A N 1
ATOM 715 C CA . ASP A 1 99 ? -6.544 0.239 12.066 1.00 80.31 99 ASP A CA 1
ATOM 716 C C . ASP A 1 99 ? -5.213 -0.139 11.415 1.00 80.31 99 ASP A C 1
ATOM 718 O O . ASP A 1 99 ? -5.126 -1.138 10.686 1.00 80.31 99 ASP A O 1
ATOM 722 N N . SER A 1 100 ? -4.180 0.661 11.675 1.00 83.12 100 SER A N 1
ATOM 723 C CA . SER A 1 100 ? -2.839 0.442 11.158 1.00 83.12 100 SER A CA 1
ATOM 724 C C . SER A 1 100 ? -1.750 1.010 12.070 1.00 83.12 100 SER A C 1
ATOM 726 O O . SER A 1 100 ? -2.003 1.796 12.985 1.00 83.12 100 SER A O 1
ATOM 728 N N . VAL A 1 101 ? -0.508 0.585 11.837 1.00 84.94 101 VAL A N 1
ATOM 729 C CA . VAL A 1 101 ? 0.669 1.027 12.594 1.00 84.94 101 VAL A CA 1
ATOM 730 C C . VAL A 1 101 ? 1.741 1.517 11.634 1.00 84.94 101 VAL A C 1
ATOM 732 O O . VAL A 1 101 ? 2.209 0.761 10.782 1.00 84.94 101 VAL A O 1
ATOM 735 N N . SER A 1 102 ? 2.163 2.769 11.798 1.00 86.06 102 SER A N 1
ATOM 736 C CA . SER A 1 102 ? 3.304 3.349 11.092 1.00 86.06 102 SER A CA 1
ATOM 737 C C . SER A 1 102 ? 4.600 2.807 11.680 1.00 86.06 102 SER A C 1
ATOM 739 O O . SER A 1 102 ? 4.870 2.981 12.873 1.00 86.06 102 SER A O 1
ATOM 741 N N . GLY A 1 103 ? 5.392 2.159 10.832 1.00 82.38 103 GLY A N 1
ATOM 742 C CA . GLY A 1 103 ? 6.743 1.713 11.139 1.00 82.38 103 GLY A CA 1
ATOM 743 C C . GLY A 1 103 ? 7.801 2.755 10.785 1.00 82.38 103 GLY A C 1
ATOM 744 O O . GLY A 1 103 ? 7.494 3.906 10.468 1.00 82.38 103 GLY A O 1
ATOM 745 N N . GLU A 1 104 ? 9.056 2.328 10.859 1.00 76.69 104 GLU A N 1
ATOM 746 C CA . GLU A 1 104 ? 10.206 3.109 10.399 1.00 76.69 104 GLU A CA 1
ATOM 747 C C . GLU A 1 104 ? 10.324 3.013 8.868 1.00 76.69 104 GLU A C 1
ATOM 749 O O . GLU A 1 104 ? 9.659 2.193 8.237 1.00 76.69 104 GLU A O 1
ATOM 754 N N . ASN A 1 105 ? 11.119 3.888 8.245 1.00 80.94 105 ASN A N 1
ATOM 755 C CA . ASN A 1 105 ? 11.389 3.868 6.796 1.00 80.94 105 ASN A CA 1
ATOM 756 C C . ASN A 1 105 ? 10.137 3.925 5.896 1.00 80.94 105 ASN A C 1
ATOM 758 O O . ASN A 1 105 ? 10.127 3.433 4.768 1.00 80.94 105 ASN A O 1
ATOM 762 N N . GLY A 1 106 ? 9.063 4.550 6.385 1.00 84.75 106 GLY A N 1
ATOM 763 C CA . GLY A 1 106 ? 7.820 4.700 5.633 1.00 84.75 106 GLY A CA 1
ATOM 764 C C . GLY A 1 106 ? 6.986 3.420 5.538 1.00 84.75 106 GLY A C 1
ATOM 765 O O . GLY A 1 106 ? 6.144 3.331 4.646 1.00 84.75 106 GLY A O 1
ATOM 766 N N . GLU A 1 107 ? 7.193 2.448 6.428 1.00 89.38 107 GLU A N 1
ATOM 767 C CA . GLU A 1 107 ? 6.341 1.265 6.592 1.00 89.38 107 GLU A CA 1
ATOM 768 C C . GLU A 1 107 ? 4.961 1.604 7.174 1.00 89.38 107 GLU A C 1
ATOM 770 O O . GLU A 1 107 ? 4.824 2.449 8.059 1.00 89.38 107 GLU A O 1
ATOM 775 N N . LEU A 1 108 ? 3.936 0.868 6.745 1.00 88.50 108 LEU A N 1
ATOM 776 C CA . LEU A 1 108 ? 2.625 0.829 7.384 1.00 88.50 108 LEU A CA 1
ATOM 777 C C . LEU A 1 108 ? 2.123 -0.615 7.433 1.00 88.50 108 LEU A C 1
ATOM 779 O O . LEU A 1 108 ? 1.973 -1.261 6.392 1.00 88.50 108 LEU A O 1
ATOM 783 N N . LEU A 1 109 ? 1.824 -1.088 8.640 1.00 87.25 109 LEU A N 1
ATOM 784 C CA . LEU A 1 109 ? 1.184 -2.372 8.904 1.00 87.25 109 LEU A CA 1
ATOM 785 C C . LEU A 1 109 ? -0.329 -2.178 9.003 1.00 87.25 109 LEU A C 1
ATOM 787 O O . LEU A 1 109 ? -0.794 -1.490 9.904 1.00 87.25 109 LEU A O 1
ATOM 791 N N . VAL A 1 110 ? -1.092 -2.787 8.100 1.00 86.56 110 VAL A N 1
ATOM 792 C CA . VAL A 1 110 ? -2.560 -2.699 8.052 1.00 86.56 110 VAL A CA 1
ATOM 793 C C . VAL A 1 110 ? -3.165 -4.011 8.537 1.00 86.56 110 VAL A C 1
ATOM 795 O O . VAL A 1 110 ? -2.850 -5.070 7.997 1.00 86.56 110 VAL A O 1
ATOM 798 N N . PHE A 1 111 ? -4.056 -3.968 9.529 1.00 82.75 111 PHE A N 1
ATOM 799 C CA . PHE A 1 111 ? -4.610 -5.194 10.128 1.00 82.75 111 PHE A CA 1
ATOM 800 C C . PHE A 1 111 ? -5.762 -5.821 9.336 1.00 82.75 111 PHE A C 1
ATOM 802 O O . PHE A 1 111 ? -6.125 -6.970 9.575 1.00 82.75 111 PHE A O 1
ATOM 809 N N . TYR A 1 112 ? -6.334 -5.089 8.380 1.00 80.25 112 TYR A N 1
ATOM 810 C CA . TYR A 1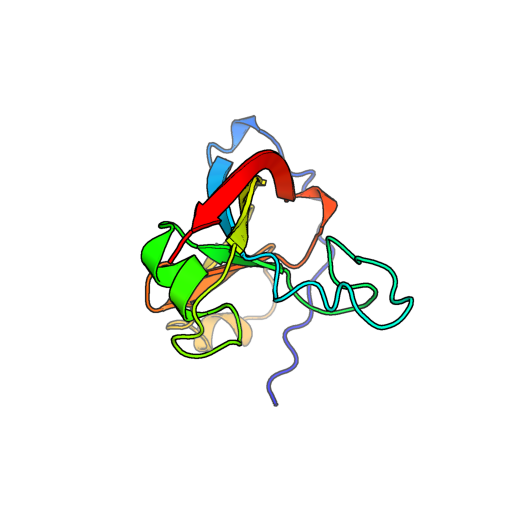 112 ? -7.502 -5.527 7.625 1.00 80.25 112 TYR A CA 1
ATOM 811 C C . TYR A 1 112 ? -7.232 -5.487 6.123 1.00 80.25 112 TYR A C 1
ATOM 813 O O . TYR A 1 112 ? -7.070 -4.419 5.538 1.00 80.25 112 TYR A O 1
ATOM 821 N N . SER A 1 113 ? -7.280 -6.649 5.473 1.00 83.00 113 SER A N 1
ATOM 822 C CA . SER A 1 113 ? -7.065 -6.783 4.025 1.00 83.00 113 SER A CA 1
ATOM 823 C C . SER A 1 113 ? -8.024 -5.965 3.171 1.00 83.00 113 SER A C 1
ATOM 825 O O . SER A 1 113 ? -7.620 -5.417 2.153 1.00 83.00 113 SER A O 1
ATOM 827 N N . ARG A 1 114 ? -9.270 -5.788 3.623 1.00 84.31 114 ARG A N 1
ATOM 828 C CA . ARG A 1 114 ? -10.277 -4.956 2.943 1.00 84.31 114 ARG A CA 1
ATOM 829 C C . ARG A 1 114 ? -9.875 -3.486 2.794 1.00 84.31 114 ARG A C 1
ATOM 831 O O . ARG A 1 114 ? -10.454 -2.798 1.963 1.00 84.31 114 ARG A O 1
ATOM 838 N N . ALA A 1 115 ? -8.936 -3.003 3.605 1.00 86.50 115 ALA A N 1
ATOM 839 C CA . ALA A 1 115 ? -8.423 -1.643 3.507 1.00 86.50 115 ALA A CA 1
ATOM 840 C C . ALA A 1 115 ? -7.313 -1.496 2.453 1.00 86.50 115 ALA A C 1
ATOM 842 O O . ALA A 1 115 ? -6.893 -0.376 2.186 1.00 86.50 115 ALA A O 1
ATOM 843 N N . VAL A 1 116 ? -6.834 -2.595 1.859 1.00 88.88 116 VAL A N 1
ATOM 844 C CA . VAL A 1 116 ? -5.782 -2.605 0.839 1.00 88.88 116 VAL A CA 1
ATOM 845 C C . VAL A 1 116 ? -6.404 -2.990 -0.499 1.00 88.88 116 VAL A C 1
ATOM 847 O O . VAL A 1 116 ? -6.700 -4.153 -0.758 1.00 88.88 116 VAL A O 1
ATOM 850 N N . LEU A 1 117 ? -6.613 -1.999 -1.357 1.00 90.81 117 LEU A N 1
ATOM 851 C CA . LEU A 1 117 ? -7.221 -2.166 -2.670 1.00 90.81 117 LEU A CA 1
ATOM 852 C C . LEU A 1 117 ? -6.108 -2.231 -3.724 1.00 90.81 117 LEU A C 1
ATOM 854 O O . LEU A 1 117 ? -5.445 -1.218 -3.954 1.00 90.81 117 LEU A O 1
ATOM 858 N N . PRO A 1 118 ? -5.851 -3.387 -4.357 1.00 91.44 118 PRO A N 1
ATOM 859 C CA . PRO A 1 118 ? -4.850 -3.471 -5.413 1.00 91.44 118 PRO A CA 1
ATOM 860 C C . PRO A 1 118 ? -5.267 -2.596 -6.603 1.00 91.44 118 PRO A C 1
ATOM 862 O O . PRO A 1 118 ? -6.421 -2.62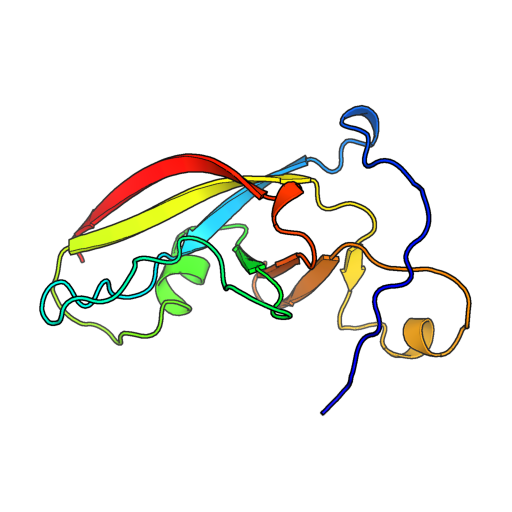3 -7.027 1.00 91.44 118 PRO A O 1
ATOM 865 N N . CYS A 1 119 ? -4.328 -1.819 -7.142 1.00 93.81 119 CYS A N 1
ATOM 866 C CA . CYS A 1 119 ? -4.562 -0.944 -8.293 1.00 93.81 119 CYS A CA 1
ATOM 867 C C . CYS A 1 119 ? -3.751 -1.388 -9.508 1.00 93.81 119 CYS A C 1
ATOM 869 O O . CYS A 1 119 ? -4.299 -1.536 -10.596 1.00 93.81 119 CYS A O 1
ATOM 871 N N . PHE A 1 120 ? -2.449 -1.619 -9.323 1.00 94.69 120 PHE A N 1
ATOM 872 C CA . PHE A 1 120 ? -1.538 -1.954 -10.415 1.00 94.69 120 PHE A CA 1
ATOM 873 C C . PHE A 1 120 ? -0.562 -3.048 -9.995 1.00 94.69 120 PHE A C 1
ATOM 875 O O . PHE A 1 120 ? -0.049 -3.032 -8.877 1.00 94.69 120 PHE A O 1
ATOM 882 N N . LEU A 1 121 ? -0.271 -3.966 -10.916 1.00 93.00 121 LEU A N 1
ATOM 883 C CA . LEU A 1 121 ? 0.820 -4.923 -10.789 1.00 93.00 121 LEU A CA 1
ATOM 884 C C . LEU A 1 121 ? 2.013 -4.415 -11.600 1.00 93.00 121 LEU A C 1
ATOM 886 O O . LEU A 1 121 ? 1.921 -4.254 -12.815 1.00 93.00 121 LEU A O 1
ATOM 890 N N . ILE A 1 122 ? 3.135 -4.179 -10.931 1.00 92.06 122 ILE A N 1
ATOM 891 C CA . ILE A 1 122 ? 4.398 -3.798 -11.560 1.00 92.06 122 ILE A CA 1
ATOM 892 C C . ILE A 1 122 ? 5.265 -5.044 -11.655 1.00 92.06 122 ILE A C 1
ATOM 894 O O . ILE A 1 122 ? 5.594 -5.634 -10.629 1.00 92.06 122 ILE A O 1
ATOM 898 N N . ILE A 1 123 ? 5.677 -5.408 -12.868 1.00 89.56 123 ILE A N 1
ATOM 899 C CA . ILE A 1 123 ? 6.708 -6.423 -13.102 1.00 89.56 123 ILE A CA 1
ATOM 900 C C . ILE A 1 123 ? 7.980 -5.696 -13.524 1.00 89.56 123 ILE A C 1
ATOM 902 O O . ILE A 1 123 ? 7.975 -4.956 -14.505 1.00 89.56 123 ILE A O 1
ATOM 906 N N . TYR A 1 124 ? 9.069 -5.901 -12.793 1.00 87.38 124 TYR A N 1
ATOM 907 C CA . TYR A 1 124 ? 10.344 -5.233 -13.040 1.00 87.38 124 TYR A CA 1
ATOM 908 C C . TYR A 1 124 ? 11.507 -6.217 -12.968 1.00 87.38 124 TYR A C 1
ATOM 910 O O . TYR A 1 124 ? 11.383 -7.328 -12.451 1.00 87.38 124 TYR A O 1
ATOM 918 N N . ARG A 1 125 ? 12.643 -5.817 -13.531 1.00 84.38 125 ARG A N 1
ATOM 919 C CA . ARG A 1 125 ? 13.889 -6.582 -13.501 1.00 84.38 125 ARG A CA 1
ATOM 920 C C . ARG A 1 125 ? 14.899 -5.853 -12.620 1.00 84.38 125 ARG A C 1
ATOM 922 O O . ARG A 1 125 ? 14.935 -4.625 -12.652 1.00 84.38 125 ARG A O 1
ATOM 929 N N . LEU A 1 126 ? 15.679 -6.625 -11.864 1.00 76.19 126 LEU A N 1
ATOM 930 C CA . LEU A 1 126 ? 16.863 -6.149 -11.146 1.00 76.19 126 LEU A CA 1
ATOM 931 C C . LEU A 1 126 ? 18.122 -6.198 -12.005 1.00 76.19 126 LEU A C 1
ATOM 933 O O . LEU A 1 126 ? 18.282 -7.203 -12.745 1.00 76.19 126 LEU A O 1
#